Protein AF-A0A349B506-F1 (afdb_monomer_lite)

Secondary structure (DSSP, 8-state):
--TT-TTS----EEEEEEEE--STT---EEEEEEEETT-TT-SEEEEE-HHHHHHHHHHHHHHHHHTT-----

Radius of gyration: 15.19 Å; chains: 1; bounding box: 46×18×33 Å

Sequence (73 aa):
MPPGWEDADLQPVSWGVAISDDYEDAEPRVVLTVEEIGRAGAGLAAHLSPAIARRLRVALRDALVEIGEDPGR

Foldseek 3Di:
DPPPCPPPPDFDKDKDWDWDQPDPVSAIWIWIWIGGPPDPPPTDIDTHGPVRVVVVLVVQLVVCVVVVHHSDD

pLDDT: mean 92.02, std 8.28, range [65.81, 98.38]

Structure (mmCIF, N/CA/C/O backbone):
data_AF-A0A349B506-F1
#
_entry.id   AF-A0A349B506-F1
#
loop_
_atom_site.group_PDB
_atom_site.id
_atom_site.type_symbol
_atom_site.label_atom_id
_atom_site.label_alt_id
_atom_site.label_comp_id
_atom_site.label_asym_id
_atom_site.label_entity_id
_atom_site.label_seq_id
_atom_site.pdbx_PDB_ins_code
_atom_site.Cartn_x
_atom_site.Cartn_y
_atom_site.Cartn_z
_atom_site.occupancy
_atom_site.B_iso_or_equiv
_atom_site.auth_seq_id
_atom_site.auth_comp_id
_atom_site.auth_asym_id
_atom_site.auth_atom_id
_atom_site.pdbx_PDB_model_num
ATOM 1 N N . MET A 1 1 ? -14.067 6.760 4.749 1.00 65.81 1 MET A N 1
ATOM 2 C CA . MET A 1 1 ? -14.655 5.493 4.271 1.00 65.81 1 MET A CA 1
ATOM 3 C C . MET A 1 1 ? -15.412 5.791 2.987 1.00 65.81 1 MET A C 1
ATOM 5 O O . MET A 1 1 ? -15.983 6.878 2.919 1.00 65.81 1 MET A O 1
ATOM 9 N N . PRO A 1 2 ? -15.376 4.916 1.971 1.00 67.62 2 PRO A N 1
ATOM 10 C CA . PRO A 1 2 ? -16.275 5.027 0.826 1.00 67.62 2 PRO A CA 1
ATOM 11 C C . PRO A 1 2 ? -17.746 5.034 1.287 1.00 67.62 2 PRO A C 1
ATOM 13 O O . PRO A 1 2 ? -18.049 4.417 2.311 1.00 67.62 2 PRO A O 1
ATOM 16 N N . PRO A 1 3 ? -18.656 5.708 0.565 1.00 73.00 3 PRO A N 1
ATOM 17 C CA . PRO A 1 3 ? -20.088 5.654 0.864 1.00 73.00 3 PRO A CA 1
ATOM 18 C C . PRO A 1 3 ? -20.626 4.214 0.821 1.00 73.00 3 PRO A C 1
ATOM 20 O O . PRO A 1 3 ? -20.248 3.450 -0.070 1.00 73.00 3 PRO A O 1
ATOM 23 N N . GLY A 1 4 ? -21.512 3.843 1.752 1.00 73.38 4 GLY A N 1
ATOM 24 C CA . GLY A 1 4 ? -22.127 2.508 1.813 1.00 73.38 4 GLY A CA 1
ATOM 25 C C . GLY A 1 4 ? -21.285 1.446 2.524 1.00 73.38 4 GLY A C 1
ATOM 26 O O . GLY A 1 4 ? -21.673 0.282 2.562 1.00 73.38 4 GLY A O 1
ATOM 27 N N . TRP A 1 5 ? -20.130 1.828 3.073 1.00 72.81 5 TRP A N 1
ATOM 28 C CA . TRP A 1 5 ? -19.293 0.961 3.908 1.00 72.81 5 TRP A CA 1
ATOM 29 C C . TRP A 1 5 ? -19.517 1.228 5.403 1.00 72.81 5 TRP A C 1
ATOM 31 O O . TRP A 1 5 ? -18.807 0.661 6.226 1.00 72.81 5 TRP A O 1
ATOM 41 N N . GLU A 1 6 ? -20.479 2.085 5.769 1.00 72.31 6 GLU A N 1
ATOM 42 C CA . GLU A 1 6 ? -20.763 2.424 7.171 1.00 72.31 6 GLU A CA 1
ATOM 43 C C . GLU A 1 6 ? -21.265 1.225 7.993 1.00 72.31 6 GLU A C 1
ATOM 45 O O . GLU A 1 6 ? -20.959 1.142 9.179 1.00 72.31 6 GLU A O 1
ATOM 50 N N . ASP A 1 7 ? -21.978 0.291 7.354 1.00 73.75 7 ASP A N 1
ATOM 51 C CA . ASP A 1 7 ? -22.506 -0.931 7.984 1.00 73.75 7 ASP A CA 1
ATOM 52 C C . ASP A 1 7 ? -21.556 -2.135 7.860 1.00 73.75 7 ASP A C 1
ATOM 54 O O . ASP A 1 7 ? -21.828 -3.215 8.391 1.00 73.75 7 ASP A O 1
ATOM 58 N N . ALA A 1 8 ? -20.450 -1.983 7.130 1.00 73.69 8 ALA A N 1
ATOM 59 C CA . ALA A 1 8 ? -19.433 -3.014 7.040 1.00 73.69 8 ALA A CA 1
ATOM 60 C C . ALA A 1 8 ? -18.533 -2.903 8.279 1.00 73.69 8 ALA A C 1
ATOM 62 O O . ALA A 1 8 ? -18.001 -1.829 8.549 1.00 73.69 8 ALA A O 1
ATOM 63 N N . AS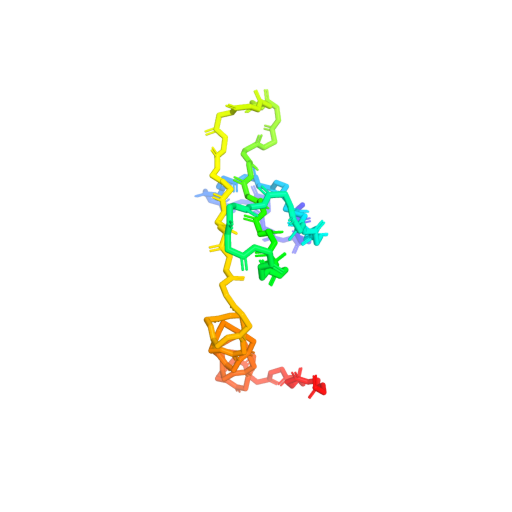P A 1 9 ? -18.364 -4.000 9.027 1.00 81.69 9 ASP A N 1
ATOM 64 C CA . ASP A 1 9 ? -17.493 -4.085 10.214 1.00 81.69 9 ASP A CA 1
ATOM 65 C C . ASP A 1 9 ? -16.011 -4.013 9.795 1.00 81.69 9 ASP A C 1
ATOM 67 O O . ASP A 1 9 ? -15.264 -4.994 9.798 1.00 81.69 9 ASP A O 1
ATOM 71 N N . LEU A 1 10 ? -15.621 -2.844 9.290 1.00 85.19 10 LEU A N 1
ATOM 72 C CA . LEU A 1 10 ? -14.337 -2.547 8.681 1.00 85.19 10 LEU A CA 1
ATOM 73 C C . LEU A 1 10 ? -13.637 -1.468 9.489 1.00 85.19 10 LEU A C 1
ATOM 75 O O . LEU A 1 10 ? -14.195 -0.412 9.783 1.00 85.19 10 LEU A O 1
ATOM 79 N N . GLN A 1 11 ? -12.364 -1.711 9.777 1.00 87.06 11 GLN A N 1
ATOM 80 C CA . GLN A 1 11 ? -11.530 -0.739 10.459 1.00 87.06 11 GLN A CA 1
ATOM 81 C C . GLN A 1 11 ? -11.194 0.430 9.514 1.00 87.06 11 GLN A C 1
ATOM 83 O O . GLN A 1 11 ? -10.539 0.210 8.488 1.00 87.06 11 GLN A O 1
ATOM 88 N N . PRO A 1 12 ? -11.563 1.682 9.840 1.00 88.06 12 PRO A N 1
ATOM 89 C CA . PRO A 1 12 ? -11.136 2.831 9.057 1.00 88.06 12 PRO A CA 1
ATOM 90 C C . PRO A 1 12 ? -9.626 3.052 9.201 1.00 88.06 12 PRO A C 1
ATOM 92 O O . PRO A 1 12 ? -9.105 3.217 10.307 1.00 88.06 12 PRO A O 1
ATOM 95 N N . VAL A 1 13 ? -8.935 3.120 8.064 1.00 92.25 13 VAL A N 1
ATOM 96 C CA . VAL A 1 13 ? -7.497 3.402 7.994 1.00 92.25 13 VAL A CA 1
ATOM 97 C C . VAL A 1 13 ? -7.211 4.674 7.197 1.00 92.25 13 VAL A C 1
ATOM 99 O O . VAL A 1 13 ? -7.896 4.982 6.218 1.00 92.25 13 VAL A O 1
ATOM 102 N N . SER A 1 14 ? -6.189 5.416 7.615 1.00 91.69 14 SER A N 1
ATOM 103 C CA . SER A 1 14 ? -5.500 6.410 6.797 1.00 91.69 14 SER A CA 1
ATOM 104 C C . SER A 1 14 ? -4.286 5.760 6.138 1.00 91.69 14 SER A C 1
ATOM 106 O O . SER A 1 14 ? -3.693 4.816 6.664 1.00 91.69 14 SER A O 1
ATOM 108 N N . TRP A 1 15 ? -3.908 6.258 4.964 1.00 95.50 15 TRP A N 1
ATOM 109 C CA . TRP A 1 15 ? -2.701 5.810 4.285 1.00 95.50 15 TRP A CA 1
ATOM 110 C C . TRP A 1 15 ? -1.980 6.974 3.620 1.00 95.50 15 TRP A C 1
ATOM 112 O O . TRP A 1 15 ? -2.581 8.004 3.303 1.00 95.50 15 TRP A O 1
ATOM 122 N N . GLY A 1 16 ? -0.678 6.803 3.419 1.00 96.06 16 GLY A N 1
ATOM 123 C CA . GLY A 1 16 ? 0.175 7.793 2.778 1.00 96.06 16 GLY A CA 1
ATOM 124 C C . GLY A 1 16 ? 1.344 7.142 2.058 1.00 96.06 16 GLY A C 1
ATOM 125 O O . GLY A 1 16 ? 1.797 6.060 2.432 1.00 96.06 16 GLY A O 1
ATOM 126 N N . VAL A 1 17 ? 1.824 7.817 1.016 1.00 97.62 17 VAL A N 1
ATOM 127 C CA . VAL A 1 17 ? 3.018 7.419 0.271 1.00 97.62 17 VAL A CA 1
ATOM 128 C C . VAL A 1 17 ? 4.045 8.536 0.373 1.00 97.62 17 VAL A C 1
ATOM 130 O O . VAL A 1 17 ? 3.744 9.687 0.059 1.00 97.62 17 VAL A O 1
ATOM 133 N N . ALA A 1 18 ? 5.253 8.183 0.795 1.00 97.50 18 ALA A N 1
ATOM 134 C CA . ALA A 1 18 ? 6.398 9.079 0.871 1.00 97.50 18 ALA A CA 1
ATOM 135 C C . ALA A 1 18 ? 7.610 8.479 0.147 1.00 97.50 18 ALA A C 1
ATOM 137 O O . ALA A 1 18 ? 7.636 7.295 -0.195 1.00 97.50 18 ALA A O 1
ATOM 138 N N . ILE A 1 19 ? 8.622 9.310 -0.087 1.00 96.94 19 ILE A N 1
ATOM 139 C CA . ILE A 1 19 ? 9.935 8.892 -0.584 1.00 96.94 19 ILE A CA 1
ATOM 140 C C . ILE A 1 19 ? 10.936 9.173 0.531 1.00 96.94 19 ILE A C 1
ATOM 142 O O . ILE A 1 19 ? 10.878 10.229 1.157 1.00 96.94 19 ILE A O 1
ATOM 146 N N . SER A 1 20 ? 11.833 8.227 0.777 1.00 95.62 20 SER A N 1
ATOM 147 C CA . SER A 1 20 ? 12.914 8.364 1.749 1.00 95.62 20 SER A CA 1
ATOM 148 C C . SER A 1 20 ? 14.206 7.867 1.114 1.00 95.62 20 SER A C 1
ATOM 150 O O . SER A 1 20 ? 14.202 6.834 0.447 1.00 95.62 20 SER A O 1
ATOM 152 N N . ASP A 1 21 ? 15.292 8.598 1.308 1.00 92.31 21 ASP A N 1
ATOM 153 C CA . ASP A 1 21 ? 16.652 8.280 0.864 1.00 92.31 21 ASP A CA 1
ATOM 154 C C . ASP A 1 21 ? 17.633 8.111 2.039 1.00 92.31 21 ASP A C 1
ATOM 156 O O . ASP A 1 21 ? 18.812 7.845 1.827 1.00 92.31 21 ASP A O 1
ATOM 160 N N . ASP A 1 22 ? 17.132 8.198 3.273 1.00 90.38 22 ASP A N 1
ATOM 161 C CA . ASP A 1 22 ? 17.907 8.129 4.515 1.00 90.38 22 ASP A CA 1
ATOM 162 C C . ASP A 1 22 ? 18.236 6.678 4.905 1.00 90.38 22 ASP A C 1
ATOM 164 O O . ASP A 1 22 ? 17.713 6.121 5.872 1.00 90.38 22 ASP A O 1
ATOM 168 N N . TYR A 1 23 ? 19.065 6.030 4.087 1.00 91.56 23 TYR A N 1
ATOM 169 C CA . TYR A 1 23 ? 19.554 4.672 4.322 1.00 91.56 23 TYR A CA 1
ATOM 170 C C . TYR A 1 23 ? 21.055 4.594 4.082 1.00 91.56 23 TYR A C 1
ATOM 172 O O . TYR A 1 23 ? 21.616 5.314 3.257 1.00 91.56 23 TYR A O 1
ATOM 180 N N . GLU A 1 24 ? 21.701 3.647 4.759 1.00 93.88 24 GLU A N 1
ATOM 181 C CA . GLU A 1 24 ? 23.149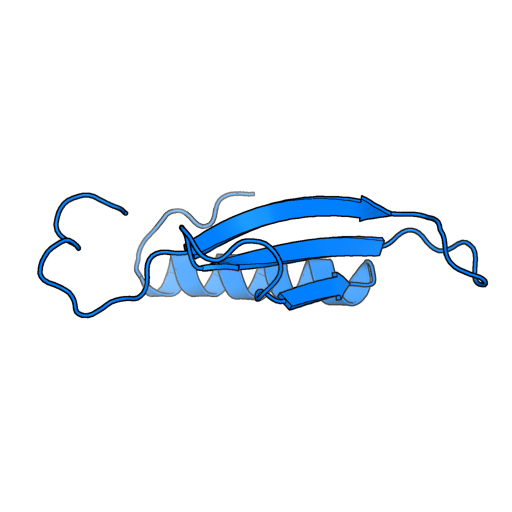 3.430 4.662 1.00 93.88 24 GLU A CA 1
ATOM 182 C C . GLU A 1 24 ? 23.616 3.047 3.248 1.00 93.88 24 GLU A C 1
ATOM 184 O O . GLU A 1 24 ? 24.757 3.317 2.880 1.00 93.88 24 GLU A O 1
ATOM 189 N N . ASP A 1 25 ? 22.743 2.438 2.443 1.00 92.94 25 ASP A N 1
ATOM 190 C CA . ASP A 1 25 ? 23.035 2.047 1.059 1.00 92.94 25 ASP A CA 1
ATOM 191 C C . ASP A 1 25 ? 22.768 3.156 0.028 1.00 92.94 25 ASP A C 1
ATOM 193 O O . ASP A 1 25 ? 22.991 2.940 -1.164 1.00 92.94 25 ASP A O 1
ATOM 197 N N . ALA A 1 26 ? 22.316 4.333 0.477 1.00 88.12 26 ALA A N 1
ATOM 198 C CA . ALA A 1 26 ? 21.956 5.479 -0.358 1.00 88.12 26 ALA A CA 1
ATOM 199 C C . ALA A 1 26 ? 20.916 5.170 -1.460 1.00 88.12 26 ALA A C 1
ATOM 201 O O . ALA A 1 26 ? 20.791 5.932 -2.424 1.00 88.12 26 ALA A O 1
ATOM 202 N N . GLU A 1 27 ? 20.153 4.074 -1.342 1.00 92.06 27 GLU A N 1
ATOM 203 C CA . GLU A 1 27 ? 19.091 3.743 -2.293 1.00 92.06 27 GLU A CA 1
ATOM 204 C C . GLU A 1 27 ? 17.736 4.307 -1.818 1.00 92.06 27 GLU A C 1
ATOM 206 O O . GLU A 1 27 ? 17.255 3.951 -0.733 1.00 92.06 27 GLU A O 1
ATOM 211 N N . PRO A 1 28 ? 17.062 5.156 -2.622 1.00 94.69 28 PRO A N 1
ATOM 212 C CA . PRO A 1 28 ? 15.763 5.694 -2.253 1.00 94.69 28 PRO A CA 1
ATOM 213 C C . PRO A 1 28 ? 14.685 4.605 -2.245 1.00 94.69 28 PRO A C 1
ATOM 215 O O . PRO A 1 28 ? 14.605 3.751 -3.133 1.00 94.69 28 PRO A O 1
ATOM 218 N N . ARG A 1 29 ? 13.793 4.676 -1.259 1.00 97.56 29 ARG A N 1
ATOM 219 C CA . ARG A 1 29 ? 12.667 3.760 -1.056 1.00 97.56 29 ARG A CA 1
ATOM 220 C C . ARG A 1 29 ? 11.343 4.506 -1.078 1.00 97.56 29 ARG A C 1
ATOM 222 O O . ARG A 1 29 ? 11.239 5.662 -0.665 1.00 97.56 29 ARG A O 1
ATOM 229 N N . VAL A 1 30 ? 10.314 3.799 -1.531 1.00 98.19 30 VAL A N 1
ATOM 230 C CA . VAL A 1 30 ? 8.922 4.225 -1.380 1.00 98.19 30 VAL A CA 1
ATOM 231 C C . VAL A 1 30 ? 8.450 3.762 -0.010 1.00 98.19 30 VAL A C 1
ATOM 233 O O . VAL A 1 30 ? 8.524 2.572 0.291 1.00 98.19 30 VAL A O 1
ATOM 236 N N . VAL A 1 31 ? 7.958 4.679 0.813 1.00 98.00 31 VAL A N 1
ATOM 237 C CA . VAL A 1 31 ? 7.398 4.363 2.128 1.00 98.00 31 VAL A CA 1
ATOM 238 C C . VAL A 1 31 ? 5.879 4.390 2.022 1.00 98.00 31 VAL A C 1
ATOM 240 O O . VAL A 1 31 ? 5.303 5.436 1.728 1.00 98.00 31 VAL A O 1
ATOM 243 N N . LEU A 1 32 ? 5.241 3.238 2.232 1.00 97.94 32 LEU A N 1
ATOM 244 C CA . LEU A 1 32 ? 3.789 3.122 2.362 1.00 97.94 32 LEU A CA 1
ATOM 245 C C . LEU A 1 32 ? 3.435 3.039 3.843 1.00 97.94 32 LEU A C 1
ATOM 247 O O . LEU A 1 32 ? 3.782 2.060 4.501 1.00 97.94 32 LEU A O 1
ATOM 251 N N . THR A 1 33 ? 2.705 4.027 4.341 1.00 96.81 33 THR A N 1
ATOM 252 C CA . THR A 1 33 ? 2.179 4.019 5.706 1.00 96.81 33 THR A CA 1
ATOM 253 C C . THR A 1 33 ? 0.698 3.678 5.680 1.00 96.81 33 THR A C 1
ATOM 255 O O . THR A 1 33 ? -0.042 4.243 4.873 1.00 96.81 33 THR A O 1
ATOM 258 N N . VAL A 1 34 ? 0.266 2.780 6.566 1.00 96.25 34 VAL A N 1
ATOM 259 C CA . VAL A 1 34 ? -1.146 2.464 6.818 1.00 96.25 34 VAL A CA 1
ATOM 260 C C . VAL A 1 34 ? -1.375 2.504 8.324 1.00 96.25 34 VAL A C 1
ATOM 262 O O . VAL A 1 34 ? -0.735 1.756 9.064 1.00 96.25 34 VAL A O 1
ATOM 265 N N . GLU A 1 35 ? -2.278 3.369 8.780 1.00 94.75 35 GLU A N 1
ATOM 266 C CA . GLU A 1 35 ? -2.589 3.533 10.202 1.00 94.75 35 GLU A CA 1
ATOM 267 C C . GLU A 1 35 ? -4.093 3.552 10.453 1.00 94.75 35 GLU A C 1
ATOM 269 O O . GLU A 1 35 ? -4.881 3.993 9.623 1.00 94.75 35 GLU A O 1
ATOM 274 N N . GLU A 1 36 ? -4.498 3.106 11.636 1.00 93.00 36 GLU A N 1
ATOM 275 C CA . GLU A 1 36 ? -5.875 3.233 12.100 1.00 93.00 36 GLU A CA 1
ATOM 276 C C . GLU A 1 36 ? -6.222 4.706 12.384 1.00 93.00 36 GLU A C 1
ATOM 278 O O . GLU A 1 36 ? -5.496 5.419 13.088 1.00 93.00 36 GLU A O 1
ATOM 283 N N . ILE A 1 37 ? -7.366 5.170 11.869 1.00 91.31 37 ILE A N 1
ATOM 284 C CA . ILE A 1 37 ? -7.840 6.533 12.142 1.00 91.31 37 ILE A CA 1
ATOM 285 C C . ILE A 1 37 ? -8.170 6.673 13.633 1.00 91.31 37 ILE A C 1
ATOM 287 O O . ILE A 1 37 ? -8.928 5.887 14.188 1.00 91.31 37 ILE A O 1
ATOM 291 N N . GLY A 1 38 ? -7.627 7.712 14.275 1.00 90.25 38 GLY A N 1
ATOM 292 C CA . GLY A 1 38 ? -7.803 7.964 15.711 1.00 90.25 38 GLY A CA 1
ATOM 293 C C . GLY A 1 38 ? -6.760 7.280 16.600 1.00 90.25 38 GLY A C 1
ATOM 294 O O . GLY A 1 38 ? -6.750 7.517 17.808 1.00 90.25 38 GLY A O 1
ATOM 295 N N . ARG A 1 39 ? -5.839 6.502 16.013 1.00 91.00 39 ARG A N 1
ATOM 296 C CA . ARG A 1 39 ? -4.773 5.789 16.729 1.00 91.00 39 ARG A CA 1
ATOM 297 C C . ARG A 1 39 ? -3.397 6.026 16.092 1.00 91.00 39 ARG A C 1
ATOM 299 O O . ARG A 1 39 ? -2.697 5.096 15.699 1.00 91.00 39 ARG A O 1
ATOM 306 N N . ALA A 1 40 ? -3.024 7.300 15.987 1.00 84.69 40 ALA A N 1
ATOM 307 C CA . ALA A 1 40 ? -1.772 7.730 15.366 1.00 84.69 40 ALA A CA 1
ATOM 308 C C . ALA A 1 40 ? -0.538 7.054 15.995 1.00 84.69 40 ALA A C 1
ATOM 310 O O . ALA A 1 40 ? -0.446 6.937 17.221 1.00 84.69 40 ALA A O 1
ATOM 311 N N . GLY A 1 41 ? 0.414 6.633 15.156 1.00 86.75 41 GLY A N 1
ATOM 312 C CA . GLY A 1 41 ? 1.670 6.007 15.584 1.00 86.75 41 GLY A CA 1
ATOM 313 C C . GLY A 1 41 ? 1.574 4.517 15.928 1.00 86.75 41 GLY A C 1
ATOM 314 O O . GLY A 1 41 ? 2.570 3.932 16.348 1.00 86.75 41 GLY A O 1
ATOM 315 N N . ALA A 1 42 ? 0.402 3.895 15.766 1.00 92.00 42 ALA A N 1
ATOM 316 C CA . ALA A 1 42 ? 0.207 2.455 15.955 1.00 92.00 42 ALA A CA 1
ATOM 317 C C . ALA A 1 42 ? 0.134 1.667 14.632 1.00 92.00 42 ALA A C 1
ATOM 319 O O . ALA A 1 42 ? -0.124 0.462 14.661 1.00 92.00 42 ALA A O 1
ATOM 320 N N . GLY A 1 43 ? 0.302 2.331 13.484 1.00 92.56 43 GLY A N 1
ATOM 321 C CA . GLY A 1 43 ? 0.248 1.688 12.175 1.00 92.56 43 GLY A CA 1
ATOM 322 C C . GLY A 1 43 ? 1.561 1.045 11.734 1.00 92.56 43 GLY A C 1
ATOM 323 O O . GLY A 1 43 ? 2.512 0.898 12.502 1.00 92.56 43 GLY A O 1
ATOM 324 N N . LEU A 1 44 ? 1.604 0.649 10.463 1.00 96.19 44 LEU A N 1
ATOM 325 C CA . LEU A 1 44 ? 2.783 0.064 9.829 1.00 96.19 44 LEU A CA 1
ATOM 326 C C . LEU A 1 44 ? 3.315 1.000 8.746 1.00 96.19 44 LEU A C 1
ATOM 328 O O . LEU A 1 44 ? 2.547 1.512 7.931 1.00 96.19 44 LEU A O 1
ATOM 332 N N . ALA A 1 45 ? 4.638 1.160 8.704 1.00 96.06 45 ALA A N 1
ATOM 333 C CA . ALA A 1 45 ? 5.351 1.799 7.607 1.00 96.06 45 ALA A CA 1
ATOM 334 C C . ALA A 1 45 ? 6.166 0.740 6.854 1.00 96.06 45 ALA A C 1
ATOM 336 O O . ALA A 1 45 ? 7.082 0.127 7.402 1.00 96.06 45 ALA A O 1
ATOM 337 N N . ALA A 1 46 ? 5.816 0.496 5.594 1.00 97.31 46 ALA A N 1
ATOM 338 C CA . ALA A 1 46 ? 6.513 -0.437 4.726 1.00 97.31 46 ALA A CA 1
ATOM 339 C C . ALA A 1 46 ? 7.517 0.315 3.848 1.00 97.31 46 ALA A C 1
ATOM 341 O O . ALA A 1 46 ? 7.137 1.143 3.022 1.00 97.31 46 ALA A O 1
ATOM 342 N N . HIS A 1 47 ? 8.799 -0.007 4.009 1.00 97.31 47 HIS A N 1
ATOM 343 C CA . HIS A 1 47 ? 9.900 0.586 3.256 1.00 97.31 47 HIS A CA 1
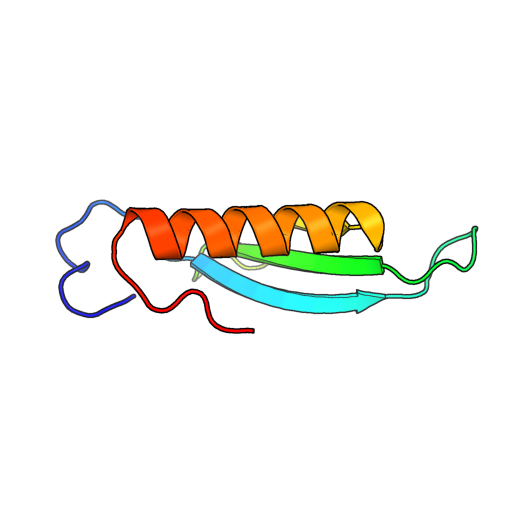ATOM 344 C C . HIS A 1 47 ? 10.198 -0.297 2.040 1.00 97.31 47 HIS A C 1
ATOM 346 O O . HIS A 1 47 ? 10.807 -1.363 2.151 1.00 97.31 47 HIS A O 1
ATOM 352 N N . LEU A 1 48 ? 9.712 0.114 0.873 1.00 97.69 48 LEU A N 1
ATOM 353 C CA . LEU A 1 48 ? 9.719 -0.688 -0.344 1.00 97.69 48 LEU A CA 1
ATOM 354 C C . LEU A 1 48 ? 10.869 -0.259 -1.255 1.00 97.69 48 LEU A C 1
ATOM 356 O O . LEU A 1 48 ? 10.945 0.898 -1.675 1.00 97.69 48 LEU A O 1
ATOM 360 N N . SER A 1 49 ? 11.719 -1.215 -1.635 1.00 96.75 49 SER A N 1
ATOM 361 C CA . SER A 1 49 ? 12.647 -1.006 -2.750 1.00 96.75 49 SER A CA 1
ATOM 362 C C . SER A 1 49 ? 11.872 -0.732 -4.048 1.00 96.75 49 SER A C 1
ATOM 364 O O . SER A 1 49 ? 10.702 -1.134 -4.166 1.00 96.75 49 SER A O 1
ATOM 366 N N . PRO A 1 50 ? 12.503 -0.132 -5.074 1.00 95.38 50 PRO A N 1
ATOM 367 C CA . PRO A 1 50 ? 11.849 0.103 -6.361 1.00 95.38 50 PRO A CA 1
ATOM 368 C C . PRO A 1 50 ? 11.240 -1.169 -6.970 1.00 95.38 50 PRO A C 1
ATOM 370 O O . PRO A 1 50 ? 10.163 -1.128 -7.569 1.00 95.38 50 PRO A O 1
ATOM 373 N N . ALA A 1 51 ? 11.899 -2.318 -6.788 1.00 96.62 51 ALA A N 1
ATOM 374 C CA . ALA A 1 51 ? 11.405 -3.607 -7.262 1.00 96.62 51 ALA A CA 1
ATOM 375 C C . ALA A 1 51 ? 10.104 -4.030 -6.556 1.00 96.62 51 ALA A C 1
ATOM 377 O O . ALA A 1 51 ? 9.149 -4.441 -7.218 1.00 96.62 51 ALA A O 1
ATOM 378 N N . ILE A 1 52 ? 10.035 -3.902 -5.226 1.00 97.94 52 ILE A N 1
ATOM 379 C CA . ILE A 1 52 ? 8.840 -4.277 -4.456 1.00 97.94 52 ILE A CA 1
ATOM 380 C C . ILE A 1 52 ? 7.698 -3.288 -4.715 1.00 97.94 52 ILE A C 1
ATOM 382 O O . ILE A 1 52 ? 6.564 -3.717 -4.921 1.00 97.94 52 ILE A O 1
ATOM 386 N N . ALA A 1 53 ? 7.986 -1.988 -4.809 1.00 97.56 53 ALA A N 1
ATOM 387 C CA . ALA A 1 53 ? 6.980 -0.973 -5.126 1.00 97.56 53 ALA A CA 1
ATOM 388 C C . ALA A 1 53 ? 6.304 -1.235 -6.486 1.00 97.56 53 ALA A C 1
ATOM 390 O O . ALA A 1 53 ? 5.082 -1.140 -6.614 1.00 97.56 53 ALA A O 1
ATOM 391 N N . ARG A 1 54 ? 7.074 -1.649 -7.505 1.00 97.38 54 ARG A N 1
ATOM 392 C CA . ARG A 1 54 ? 6.513 -2.041 -8.810 1.00 97.38 54 ARG A CA 1
ATOM 393 C C . ARG A 1 54 ? 5.624 -3.278 -8.713 1.00 97.38 54 ARG A C 1
ATOM 395 O O . ARG A 1 54 ? 4.589 -3.305 -9.373 1.00 97.38 54 ARG A O 1
ATOM 402 N N . ARG A 1 55 ? 6.001 -4.268 -7.897 1.00 98.06 55 ARG A N 1
ATOM 403 C CA . ARG A 1 55 ? 5.179 -5.466 -7.656 1.00 98.06 55 ARG A CA 1
ATOM 404 C C . ARG A 1 55 ? 3.863 -5.115 -6.970 1.00 98.06 55 ARG A C 1
ATOM 406 O O . ARG A 1 55 ? 2.828 -5.598 -7.411 1.00 98.06 55 ARG A O 1
ATOM 413 N N . LEU A 1 56 ? 3.892 -4.243 -5.960 1.00 97.44 56 LEU A N 1
ATOM 414 C CA . LEU A 1 56 ? 2.677 -3.754 -5.306 1.00 97.44 56 LEU A CA 1
ATOM 415 C C . LEU A 1 56 ? 1.758 -3.038 -6.305 1.00 97.44 56 LEU A C 1
ATOM 417 O O . LEU A 1 56 ? 0.569 -3.331 -6.357 1.00 97.44 56 LEU A O 1
ATOM 421 N N . ARG A 1 57 ? 2.313 -2.158 -7.148 1.00 97.25 57 ARG A N 1
ATOM 422 C CA . ARG A 1 57 ? 1.541 -1.464 -8.191 1.00 97.25 57 ARG A CA 1
ATOM 423 C C . ARG A 1 57 ? 0.857 -2.438 -9.155 1.00 97.25 57 ARG A C 1
ATOM 425 O O . ARG A 1 57 ? -0.297 -2.222 -9.499 1.00 97.25 57 ARG A O 1
ATOM 432 N N . VAL A 1 58 ? 1.549 -3.497 -9.583 1.00 98.06 58 VAL A N 1
ATOM 433 C CA . VAL A 1 58 ? 0.958 -4.536 -10.447 1.00 98.06 58 VAL A CA 1
ATOM 434 C C . VAL A 1 58 ? -0.140 -5.301 -9.711 1.00 98.06 58 VAL A C 1
ATOM 436 O O . VAL A 1 58 ? -1.222 -5.442 -10.256 1.00 98.06 58 VAL A O 1
ATOM 439 N N . ALA A 1 59 ? 0.086 -5.707 -8.461 1.00 98.12 59 ALA A N 1
ATOM 440 C CA . ALA A 1 59 ? -0.928 -6.419 -7.683 1.00 98.12 59 ALA A CA 1
ATOM 441 C C . ALA A 1 59 ? -2.216 -5.594 -7.496 1.00 98.12 59 ALA A C 1
ATOM 443 O O . ALA A 1 59 ? -3.311 -6.130 -7.631 1.00 98.12 59 ALA A O 1
ATOM 444 N N . LEU A 1 60 ? -2.094 -4.286 -7.234 1.00 97.31 60 LEU A N 1
ATOM 445 C CA . LEU A 1 60 ? -3.246 -3.380 -7.151 1.00 97.31 60 LEU A CA 1
ATOM 446 C C . LEU A 1 60 ? -3.955 -3.236 -8.500 1.00 97.31 60 LEU A C 1
ATOM 448 O O . LEU A 1 60 ? -5.180 -3.278 -8.556 1.00 97.31 60 LEU A O 1
ATOM 452 N N . ARG A 1 61 ? -3.189 -3.100 -9.587 1.00 98.00 61 ARG A N 1
ATOM 453 C CA . ARG A 1 61 ? -3.727 -3.042 -10.949 1.00 98.00 61 ARG A CA 1
ATOM 454 C C . ARG A 1 61 ? -4.535 -4.296 -11.285 1.00 98.00 61 ARG A C 1
ATOM 456 O O . ARG A 1 61 ? -5.647 -4.181 -11.785 1.00 98.00 61 ARG A O 1
ATOM 463 N N . ASP A 1 62 ? -3.978 -5.471 -11.011 1.00 98.12 62 ASP A N 1
ATOM 464 C CA . ASP A 1 62 ? -4.623 -6.753 -11.297 1.00 98.12 62 ASP A CA 1
ATOM 465 C C . ASP A 1 62 ? -5.899 -6.918 -10.457 1.00 98.12 62 ASP A C 1
ATOM 467 O O . ASP A 1 62 ? -6.925 -7.348 -10.978 1.00 98.12 62 ASP A O 1
ATOM 471 N N . ALA A 1 63 ? -5.876 -6.488 -9.190 1.00 98.19 63 ALA A N 1
ATOM 472 C CA . ALA A 1 63 ? -7.061 -6.481 -8.334 1.00 98.19 63 ALA A CA 1
ATOM 473 C C . ALA A 1 63 ? -8.177 -5.565 -8.869 1.00 98.19 63 ALA A C 1
ATOM 475 O O . ALA A 1 63 ? -9.341 -5.947 -8.799 1.00 98.19 63 ALA A O 1
ATOM 476 N N . LEU A 1 64 ? -7.841 -4.393 -9.428 1.00 98.38 64 LEU A N 1
ATOM 477 C CA . LEU A 1 64 ? -8.822 -3.504 -10.068 1.00 98.38 64 LEU A CA 1
ATOM 478 C C . LEU A 1 64 ? -9.471 -4.164 -11.291 1.00 98.38 64 LEU A C 1
ATOM 480 O O . LEU A 1 64 ? -10.691 -4.121 -11.428 1.0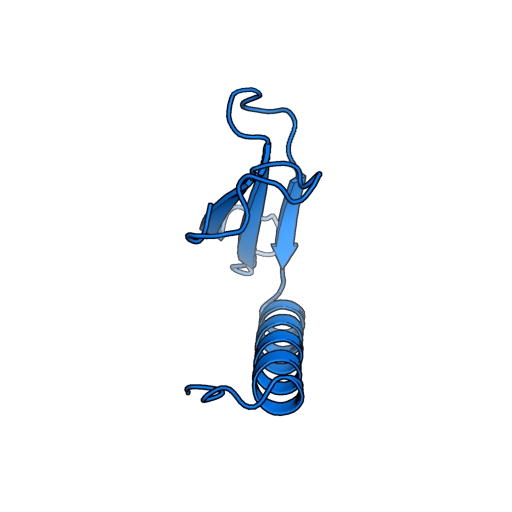0 98.38 64 LEU A O 1
ATOM 484 N N . VAL A 1 65 ? -8.677 -4.829 -12.136 1.00 98.12 65 V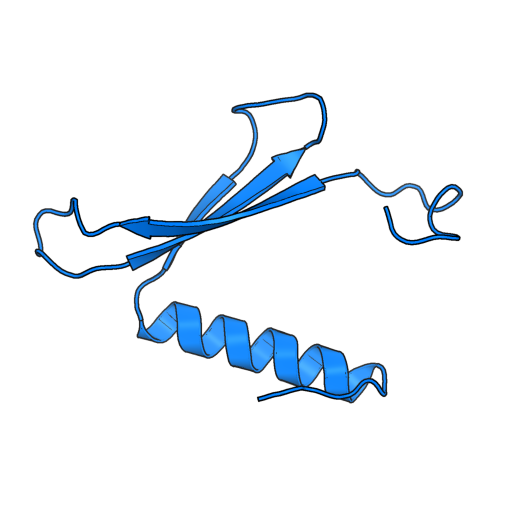AL A N 1
ATOM 485 C CA . VAL A 1 65 ? -9.206 -5.580 -13.289 1.00 98.12 65 VAL A CA 1
ATOM 486 C C . VAL A 1 65 ? -10.170 -6.674 -12.835 1.00 98.12 65 VAL A C 1
ATOM 488 O O . VAL A 1 65 ? -11.245 -6.811 -13.415 1.00 98.12 65 VAL A O 1
ATOM 491 N N . GLU A 1 66 ? -9.807 -7.430 -11.797 1.00 98.38 66 GLU A N 1
ATOM 492 C CA . GLU A 1 66 ? -10.617 -8.545 -11.289 1.00 98.38 66 GLU A CA 1
ATOM 493 C C . GLU A 1 66 ? -12.001 -8.089 -10.801 1.00 98.38 66 GLU A C 1
ATOM 495 O O . GLU A 1 66 ? -12.991 -8.792 -10.998 1.00 98.38 66 GLU A O 1
ATOM 500 N N . ILE A 1 67 ? -12.099 -6.890 -10.218 1.00 97.75 67 ILE A N 1
ATOM 501 C CA . ILE A 1 67 ? -13.380 -6.316 -9.774 1.00 97.75 67 ILE A CA 1
ATOM 502 C C . ILE A 1 67 ? -14.104 -5.508 -10.866 1.00 97.75 67 ILE A C 1
ATOM 504 O O . ILE A 1 67 ? -15.148 -4.920 -10.593 1.00 97.75 67 ILE A O 1
ATOM 508 N N . GLY A 1 68 ? -13.585 -5.498 -12.101 1.00 97.88 68 GLY A N 1
ATOM 509 C CA . GLY A 1 68 ? -14.200 -4.842 -13.260 1.00 97.88 68 GLY A CA 1
ATOM 510 C C . GLY A 1 68 ? -13.950 -3.334 -13.374 1.00 97.88 68 GLY A C 1
ATOM 511 O O . GLY A 1 68 ? -14.637 -2.670 -14.150 1.00 97.88 68 GLY A O 1
ATOM 512 N N . GLU A 1 69 ? -12.988 -2.795 -12.628 1.00 98.06 69 GLU A N 1
ATOM 513 C CA . GLU A 1 69 ? -12.627 -1.372 -12.629 1.00 98.06 69 GLU A CA 1
ATOM 514 C C . GLU A 1 69 ? -11.539 -1.043 -13.666 1.00 98.06 69 GLU A C 1
ATOM 516 O O . GLU A 1 69 ? -10.815 -1.920 -14.147 1.00 98.06 69 GLU A O 1
ATOM 521 N N . ASP A 1 70 ? -11.389 0.246 -14.002 1.00 97.31 70 ASP A N 1
ATOM 522 C CA . ASP A 1 70 ? -10.263 0.710 -14.823 1.00 97.31 70 ASP A CA 1
ATOM 523 C C . ASP A 1 70 ? -8.944 0.545 -14.039 1.00 97.31 70 ASP A C 1
ATOM 525 O O . ASP A 1 70 ? -8.763 1.181 -12.996 1.00 97.31 70 ASP A O 1
ATOM 529 N N . PRO A 1 71 ? -7.985 -0.26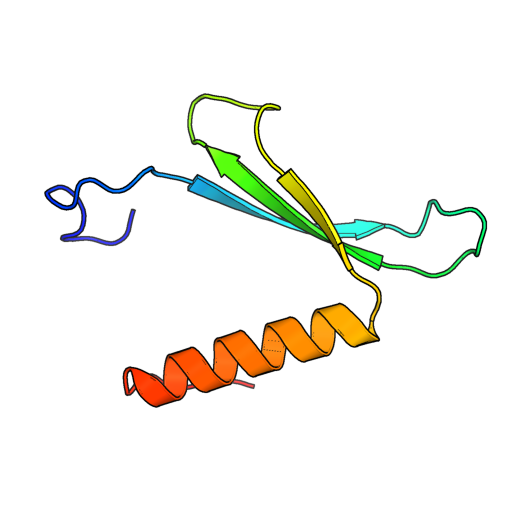7 -14.525 1.00 96.06 71 PRO A N 1
ATOM 530 C CA . PRO A 1 71 ? -6.702 -0.463 -13.856 1.00 96.06 71 PRO A CA 1
ATOM 531 C C . PRO A 1 71 ? -5.829 0.795 -13.751 1.00 96.06 71 PRO A C 1
ATOM 533 O O . PRO A 1 71 ? -4.844 0.785 -13.006 1.00 96.06 71 PRO A O 1
ATOM 536 N N . GLY A 1 72 ? -6.109 1.840 -14.533 1.00 93.19 72 GLY A N 1
ATOM 537 C CA . GLY A 1 72 ? -5.241 3.008 -14.639 1.00 93.19 72 GLY A CA 1
ATOM 538 C C . GLY A 1 72 ? -3.896 2.708 -15.324 1.00 93.19 72 GLY A C 1
ATOM 539 O O . GLY A 1 72 ? -3.730 1.711 -16.035 1.00 93.19 72 GLY A O 1
ATOM 540 N N . ARG A 1 73 ? -2.927 3.620 -15.149 1.00 81.31 73 ARG A N 1
ATOM 541 C CA . ARG A 1 73 ? -1.609 3.615 -15.824 1.00 81.31 73 ARG A CA 1
ATOM 542 C C . ARG A 1 73 ? -0.464 3.039 -14.978 1.00 81.31 73 ARG A C 1
ATOM 544 O O . ARG A 1 73 ? -0.343 3.386 -13.785 1.00 81.31 73 ARG A O 1
#